Protein AF-A0A5K1BP09-F1 (afdb_monomer_lite)

Organism: NCBI:txid210225

Sequence (43 aa):
EQLGQPNYALPFLSPNATGPVILNGVNYASGGGGILNQTGRLF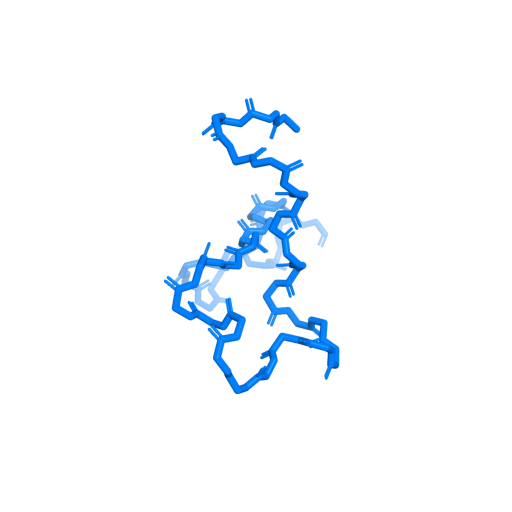

pLDDT: mean 70.89, std 12.86, range [49.59, 88.19]

Foldseek 3Di:
DCPPDPDAAAAPPDPPCDDPSVVVPHDPPPPQDDDDPPRVPPD

Secondary structure (DSSP, 8-state):
--SS-SSPPPBTT-TT--GGGGGG--B---SS--SSTTGGG--

Radius of gyration: 12.35 Å; chains: 1; bounding box: 23×30×24 Å

InterPro domains:
  IPR036514 SGNH hydrolase superfamily [G3DSA:3.40.50.1110] (1-43)

Structure (mmCIF, N/CA/C/O backbone):
data_AF-A0A5K1BP09-F1
#
_entry.id   AF-A0A5K1BP09-F1
#
loop_
_atom_site.group_PDB
_atom_site.id
_atom_site.type_symbol
_atom_site.label_atom_id
_atom_site.label_alt_id
_atom_site.label_comp_id
_atom_site.label_asym_id
_atom_site.label_entity_id
_atom_site.label_seq_id
_atom_site.pdbx_PDB_ins_code
_atom_site.Cartn_x
_atom_site.Cartn_y
_atom_site.Cartn_z
_atom_site.occupancy
_atom_site.B_iso_or_equiv
_atom_site.auth_seq_id
_atom_site.auth_comp_id
_atom_site.auth_asym_id
_atom_site.auth_atom_id
_atom_site.pdbx_PDB_model_num
ATOM 1 N N . GLU A 1 1 ? -10.608 8.832 1.433 1.00 49.59 1 GLU A N 1
ATOM 2 C CA . GLU A 1 1 ? -10.095 9.970 2.223 1.00 49.5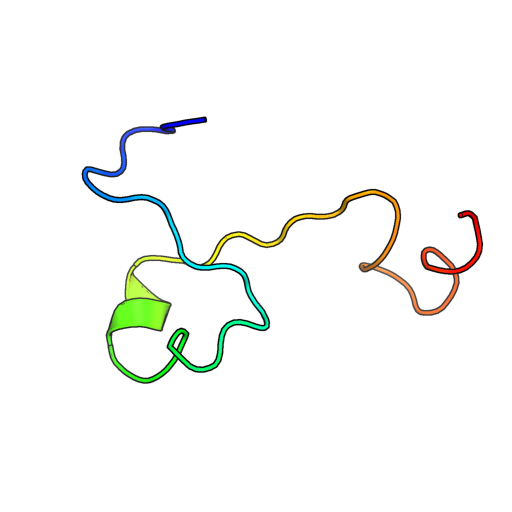9 1 GLU A CA 1
ATOM 3 C C . GLU A 1 1 ? -8.837 10.475 1.537 1.00 49.59 1 GLU A C 1
ATOM 5 O O . GLU A 1 1 ? -7.963 9.672 1.234 1.00 49.59 1 GLU A O 1
ATOM 10 N N . GLN A 1 2 ? -8.788 11.755 1.171 1.00 56.16 2 GLN A N 1
ATOM 11 C CA . GLN A 1 2 ? -7.679 12.317 0.400 1.00 56.16 2 GLN A CA 1
ATOM 12 C C . GLN A 1 2 ? -6.693 12.980 1.368 1.00 56.16 2 GLN A C 1
ATOM 14 O O . GLN A 1 2 ? -6.802 14.163 1.674 1.00 56.16 2 GLN A O 1
ATOM 19 N N . LEU A 1 3 ? -5.751 12.188 1.888 1.00 59.41 3 LEU A N 1
ATOM 20 C CA . LEU A 1 3 ? -4.696 12.623 2.815 1.00 59.41 3 LEU A CA 1
ATOM 21 C C . LEU A 1 3 ? -3.573 13.388 2.084 1.00 59.41 3 LEU A C 1
ATOM 23 O O . LEU A 1 3 ? -2.401 13.043 2.184 1.00 59.41 3 LEU A O 1
ATOM 27 N N . GLY A 1 4 ? -3.926 14.400 1.287 1.00 62.41 4 GLY A N 1
ATOM 28 C CA . GLY A 1 4 ? -2.953 15.246 0.582 1.00 62.41 4 GLY A CA 1
ATOM 29 C C . GLY A 1 4 ? -2.326 14.639 -0.682 1.00 62.41 4 GLY A C 1
ATOM 30 O O . GLY A 1 4 ? -1.460 15.269 -1.282 1.00 62.41 4 GLY A O 1
ATOM 31 N N . GLN A 1 5 ? -2.767 13.460 -1.132 1.00 65.25 5 GLN A N 1
ATOM 32 C CA . GLN A 1 5 ? -2.359 12.906 -2.428 1.00 65.25 5 GLN A CA 1
ATOM 33 C C . GLN A 1 5 ? -3.268 13.432 -3.554 1.00 65.25 5 GLN A C 1
ATOM 35 O O . GLN A 1 5 ? -4.490 13.462 -3.385 1.00 65.25 5 GLN A O 1
ATOM 40 N N . PRO A 1 6 ? -2.713 13.840 -4.712 1.00 68.00 6 PRO A N 1
ATOM 41 C CA . PRO A 1 6 ? -3.508 14.339 -5.837 1.00 68.00 6 PRO A CA 1
ATOM 42 C C . PRO A 1 6 ? -4.407 13.251 -6.441 1.00 68.00 6 PRO A C 1
ATOM 44 O O . PRO A 1 6 ? -5.494 13.551 -6.927 1.00 68.00 6 PRO A O 1
ATOM 47 N N . ASN A 1 7 ? -3.979 11.989 -6.340 1.00 72.88 7 ASN A N 1
ATOM 48 C CA . ASN A 1 7 ? -4.697 10.817 -6.823 1.00 72.88 7 ASN A CA 1
ATOM 49 C C . ASN A 1 7 ? -4.943 9.851 -5.660 1.00 72.88 7 ASN A C 1
ATOM 51 O O . ASN A 1 7 ? -4.144 9.775 -4.725 1.00 72.88 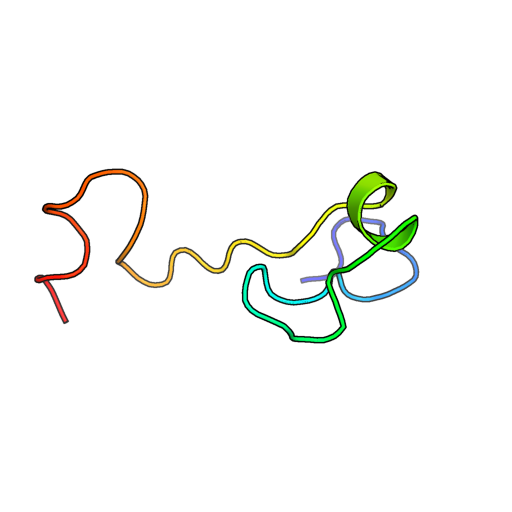7 ASN A O 1
ATOM 55 N N . TYR A 1 8 ? -6.017 9.066 -5.743 1.00 73.88 8 TYR A N 1
ATOM 56 C CA . TYR A 1 8 ? -6.243 7.976 -4.798 1.00 73.88 8 TYR A CA 1
ATOM 57 C C . TYR A 1 8 ? -5.115 6.946 -4.883 1.00 73.88 8 TYR A C 1
ATOM 59 O O . TYR A 1 8 ? -4.787 6.462 -5.968 1.00 73.88 8 TYR A O 1
ATOM 67 N N . ALA A 1 9 ? -4.562 6.575 -3.729 1.00 79.44 9 ALA A N 1
ATOM 68 C CA . ALA A 1 9 ? -3.664 5.436 -3.643 1.00 79.44 9 ALA A CA 1
ATOM 69 C C . ALA A 1 9 ? -4.416 4.156 -4.055 1.00 79.44 9 ALA A C 1
ATOM 71 O O . ALA A 1 9 ? -5.527 3.891 -3.584 1.00 79.44 9 ALA A O 1
ATOM 72 N N . LEU A 1 10 ? -3.815 3.365 -4.948 1.00 85.75 10 LEU A N 1
ATOM 73 C CA . LEU A 1 10 ? -4.396 2.104 -5.416 1.00 85.75 10 LEU A CA 1
ATOM 74 C C . LEU A 1 10 ? -4.492 1.096 -4.263 1.00 85.75 10 LEU A C 1
ATOM 76 O O . LEU A 1 10 ? -3.585 1.070 -3.437 1.00 85.75 10 LEU A O 1
ATOM 80 N N . PRO A 1 11 ? -5.514 0.223 -4.210 1.00 84.38 11 PRO A N 1
ATOM 81 C CA . PRO A 1 11 ? -5.552 -0.868 -3.239 1.00 84.38 11 PRO A CA 1
ATOM 82 C C . PRO A 1 11 ? -4.296 -1.748 -3.310 1.00 84.38 11 PRO A C 1
ATOM 84 O O . PRO A 1 11 ? -3.822 -2.040 -4.407 1.00 84.38 11 PRO A O 1
ATOM 87 N N . PHE A 1 12 ? -3.807 -2.227 -2.163 1.00 84.12 12 PHE A N 1
ATOM 88 C CA . PHE A 1 12 ? -2.609 -3.078 -2.071 1.00 84.12 12 PHE A CA 1
ATOM 89 C C . PHE A 1 12 ? -2.654 -4.321 -2.984 1.00 84.12 12 PHE A C 1
ATOM 91 O O . PHE A 1 12 ? -1.631 -4.707 -3.536 1.00 84.12 12 PHE A O 1
ATOM 98 N N . LEU A 1 13 ? -3.835 -4.922 -3.188 1.00 82.62 13 LEU A N 1
ATOM 99 C CA . LEU A 1 13 ? -4.032 -6.098 -4.057 1.00 82.62 13 LEU A CA 1
ATOM 100 C C . LEU A 1 13 ? -4.477 -5.750 -5.489 1.00 82.62 13 LEU A C 1
ATOM 102 O O . LEU A 1 13 ? -4.906 -6.626 -6.238 1.00 82.62 13 LEU A O 1
ATOM 106 N N . SER A 1 14 ? -4.424 -4.477 -5.882 1.00 84.50 14 SER A N 1
ATOM 107 C CA . SER A 1 14 ? -4.783 -4.070 -7.239 1.00 84.50 14 SER A CA 1
ATOM 108 C C . SER A 1 14 ? -3.765 -4.618 -8.247 1.00 84.50 14 SER A C 1
ATOM 110 O O . SER A 1 14 ? -2.565 -4.437 -8.041 1.00 84.50 14 SER A O 1
ATOM 112 N N . PRO A 1 15 ? -4.193 -5.187 -9.390 1.00 85.62 15 PRO A N 1
ATOM 113 C CA . PRO A 1 15 ? -3.267 -5.596 -10.451 1.00 85.62 15 PRO A CA 1
ATOM 114 C C . PRO A 1 15 ? -2.483 -4.409 -11.039 1.00 85.62 15 PRO A C 1
ATOM 116 O O . PRO A 1 15 ? -1.449 -4.599 -11.671 1.00 85.62 15 PRO A O 1
ATOM 119 N N . ASN A 1 16 ? -2.945 -3.178 -10.796 1.00 87.81 16 ASN A N 1
ATOM 120 C CA . ASN A 1 16 ? -2.276 -1.949 -11.214 1.00 87.81 16 ASN A CA 1
ATOM 121 C C . ASN A 1 16 ? -1.284 -1.410 -10.166 1.00 87.81 16 ASN A C 1
ATOM 123 O O . ASN A 1 16 ? -0.599 -0.431 -10.444 1.00 87.81 16 ASN A O 1
ATOM 127 N N . ALA A 1 17 ? -1.188 -2.012 -8.974 1.00 85.62 17 ALA A N 1
ATOM 128 C CA . ALA A 1 17 ? -0.238 -1.631 -7.925 1.00 85.62 17 ALA A CA 1
ATOM 129 C C . ALA A 1 17 ? 1.169 -2.197 -8.206 1.00 85.62 17 ALA A C 1
ATOM 131 O O . ALA A 1 17 ? 1.726 -2.958 -7.420 1.00 85.62 17 ALA A O 1
ATOM 132 N N . THR A 1 18 ? 1.739 -1.854 -9.363 1.00 88.19 18 THR A N 1
ATOM 133 C CA . THR A 1 18 ? 3.020 -2.394 -9.840 1.00 88.19 18 THR A CA 1
ATOM 134 C C . THR A 1 18 ? 3.948 -1.289 -10.345 1.00 88.19 18 THR A C 1
ATOM 136 O O . THR A 1 18 ? 3.511 -0.208 -10.742 1.00 88.19 18 THR A O 1
ATOM 139 N N . GLY A 1 19 ? 5.259 -1.542 -10.332 1.00 87.81 19 GLY A N 1
ATOM 140 C CA . GLY A 1 19 ? 6.245 -0.590 -10.848 1.00 87.81 19 GLY A CA 1
ATOM 141 C C . GLY A 1 19 ? 6.323 0.720 -10.037 1.00 87.81 19 GLY A C 1
ATOM 142 O O . GLY A 1 19 ? 6.131 0.700 -8.819 1.00 87.81 19 GLY A O 1
ATOM 143 N N . PRO A 1 20 ? 6.614 1.871 -10.678 1.00 86.94 20 PRO A N 1
ATOM 144 C CA . PRO A 1 20 ? 6.876 3.142 -9.989 1.00 86.94 20 PRO A CA 1
ATOM 145 C C . PRO A 1 20 ? 5.723 3.672 -9.127 1.00 86.94 20 PRO A C 1
ATOM 147 O O . PRO A 1 20 ? 5.949 4.485 -8.232 1.00 86.94 20 PRO A O 1
ATOM 150 N N . VAL A 1 21 ? 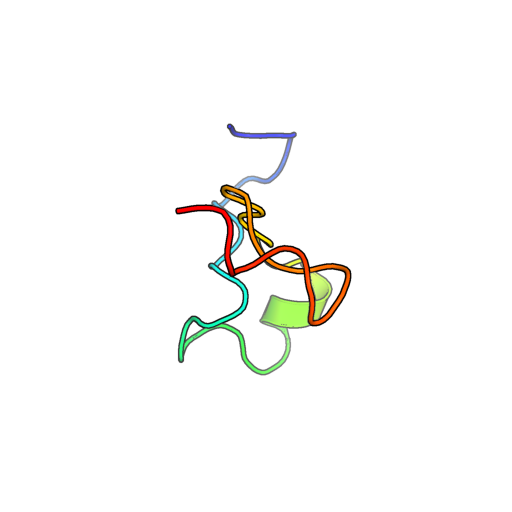4.487 3.214 -9.358 1.00 83.50 21 VAL A N 1
ATOM 151 C CA . VAL A 1 21 ? 3.327 3.632 -8.558 1.00 83.50 21 VAL A CA 1
ATOM 152 C C . VAL A 1 21 ? 3.460 3.212 -7.088 1.00 83.50 21 VAL A C 1
ATOM 154 O O . VAL A 1 21 ? 2.962 3.922 -6.222 1.00 83.50 21 VAL A O 1
ATOM 157 N N . ILE A 1 22 ? 4.207 2.137 -6.788 1.00 82.75 22 ILE A N 1
ATOM 158 C CA . ILE A 1 22 ? 4.460 1.666 -5.413 1.00 82.75 22 ILE A CA 1
ATOM 159 C C . ILE A 1 22 ? 5.205 2.727 -4.590 1.00 82.75 22 ILE A C 1
ATOM 161 O O . ILE A 1 22 ? 4.952 2.870 -3.395 1.00 82.75 22 ILE A O 1
ATOM 165 N N . LEU A 1 23 ? 6.070 3.522 -5.226 1.00 84.75 23 LEU A N 1
ATOM 166 C CA . LEU A 1 23 ? 6.826 4.588 -4.558 1.00 84.75 23 LEU A CA 1
ATOM 167 C C . LEU A 1 23 ? 5.931 5.745 -4.092 1.00 84.75 23 LEU A C 1
ATOM 169 O O . LEU A 1 23 ? 6.331 6.517 -3.227 1.00 84.75 23 LEU A O 1
ATOM 173 N N . ASN A 1 24 ? 4.719 5.850 -4.643 1.00 82.31 24 ASN A N 1
ATOM 174 C CA . ASN A 1 24 ? 3.719 6.845 -4.258 1.00 82.31 24 ASN A CA 1
ATOM 175 C C . ASN A 1 24 ? 2.746 6.321 -3.185 1.00 82.31 24 ASN A C 1
ATOM 177 O O . ASN A 1 24 ? 1.803 7.021 -2.818 1.00 82.31 24 ASN A O 1
ATOM 181 N N . GLY A 1 25 ? 2.973 5.105 -2.679 1.00 79.44 25 GLY A N 1
ATOM 182 C CA . GLY A 1 25 ? 2.133 4.454 -1.681 1.00 79.44 25 GLY A CA 1
ATOM 183 C C . GLY A 1 25 ? 0.914 3.746 -2.278 1.00 79.44 25 GLY A C 1
ATOM 184 O O . GLY A 1 25 ? 0.371 4.122 -3.317 1.00 79.44 25 GLY A O 1
ATOM 185 N N . VAL A 1 26 ? 0.470 2.699 -1.586 1.00 83.19 26 VAL A N 1
ATOM 186 C CA . VAL A 1 26 ? -0.747 1.941 -1.899 1.00 83.19 26 VAL A CA 1
ATOM 187 C C . VAL A 1 26 ? -1.672 1.961 -0.692 1.00 83.19 26 VAL A C 1
ATOM 189 O O . VAL A 1 26 ? -1.224 1.972 0.455 1.00 83.19 26 VAL A O 1
ATOM 192 N N . ASN A 1 27 ? -2.973 1.974 -0.948 1.00 81.00 27 ASN A N 1
ATOM 193 C CA . ASN A 1 27 ? -3.986 1.919 0.084 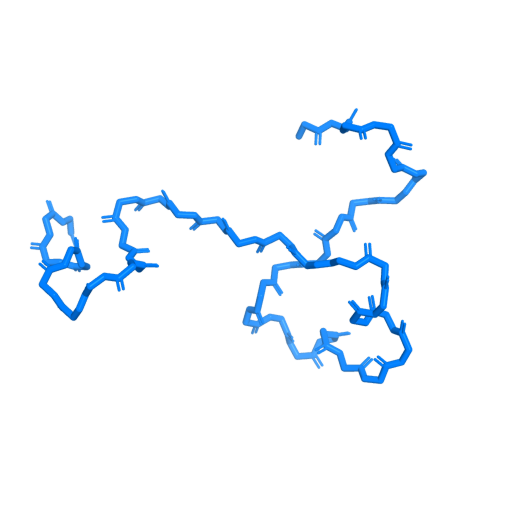1.00 81.00 27 ASN A CA 1
ATOM 194 C C . ASN A 1 27 ? -4.077 0.497 0.648 1.00 81.00 27 ASN A C 1
ATOM 196 O O . ASN A 1 27 ? -4.565 -0.431 -0.007 1.00 81.00 27 ASN A O 1
ATOM 200 N N . TYR A 1 28 ? -3.622 0.339 1.884 1.00 74.12 28 TYR A N 1
ATOM 201 C CA . TYR A 1 28 ? -3.814 -0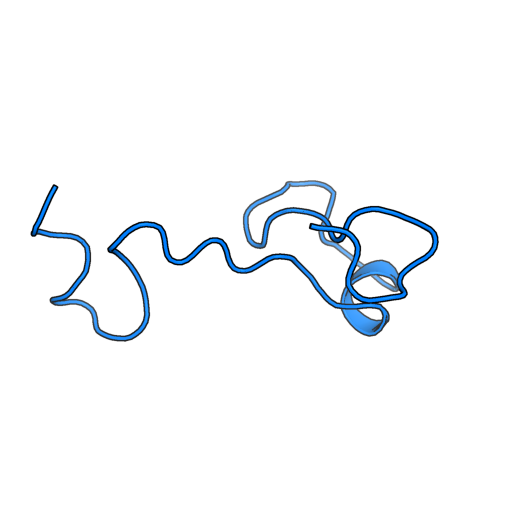.873 2.660 1.00 74.12 28 TYR A CA 1
ATOM 202 C C . TYR A 1 28 ? -5.122 -0.761 3.455 1.00 74.12 28 TYR A C 1
ATOM 204 O O . TYR A 1 28 ? -5.142 -0.305 4.598 1.00 74.12 28 TYR A O 1
ATOM 212 N N . ALA A 1 29 ? -6.237 -1.139 2.825 1.00 64.62 29 ALA A N 1
ATOM 213 C CA . ALA A 1 29 ? -7.563 -1.091 3.437 1.00 64.62 29 ALA A CA 1
ATOM 214 C C . ALA A 1 29 ? -7.726 -2.222 4.471 1.00 64.62 29 ALA A C 1
ATOM 216 O O . ALA A 1 29 ? -8.283 -3.277 4.176 1.00 64.62 29 ALA A O 1
ATOM 217 N N . SER A 1 30 ? -7.229 -1.996 5.690 1.00 58.88 30 SER A N 1
ATOM 218 C CA . SER A 1 30 ? -7.390 -2.879 6.854 1.00 58.88 30 SER A CA 1
ATOM 219 C C . SER A 1 30 ? -8.837 -2.845 7.375 1.00 58.88 30 SER A C 1
ATOM 221 O O . SER A 1 30 ? -9.104 -2.432 8.504 1.00 58.88 30 SER A O 1
ATOM 223 N N . GLY A 1 31 ? -9.797 -3.270 6.552 1.00 57.44 31 GLY A N 1
ATOM 224 C CA . GLY A 1 31 ? -11.188 -3.509 6.942 1.00 57.44 31 GLY A CA 1
ATOM 225 C C . GLY A 1 31 ? -11.308 -4.769 7.801 1.00 57.44 31 GLY A C 1
ATOM 226 O O . GLY A 1 31 ? -11.908 -5.748 7.379 1.00 57.44 31 GLY A O 1
ATOM 227 N N . GLY A 1 32 ? -10.662 -4.778 8.968 1.00 55.97 32 GLY A N 1
ATOM 228 C CA . GLY A 1 32 ? -10.700 -5.872 9.945 1.00 55.97 32 GLY A CA 1
ATOM 229 C C . GLY A 1 32 ? -9.669 -6.992 9.760 1.00 55.97 32 GLY A C 1
ATOM 230 O O . GLY A 1 32 ? -9.367 -7.675 10.731 1.00 55.97 32 GLY A O 1
ATOM 231 N N . GLY A 1 33 ? -9.066 -7.161 8.582 1.00 59.88 33 GLY A N 1
ATOM 232 C CA . GLY A 1 33 ? -8.065 -8.202 8.325 1.00 59.88 33 GLY A CA 1
ATOM 233 C C . GLY A 1 33 ? -6.721 -7.632 7.884 1.00 59.88 33 GLY A C 1
ATOM 234 O O . GLY A 1 33 ? -6.678 -6.822 6.965 1.00 59.88 33 GLY A O 1
ATOM 235 N N . GLY A 1 34 ? -5.621 -8.102 8.478 1.00 58.12 34 GLY A N 1
ATOM 236 C CA . GLY A 1 34 ? -4.319 -8.009 7.804 1.00 58.12 34 GLY A CA 1
ATOM 237 C C . GLY A 1 34 ? -3.203 -7.256 8.522 1.00 58.12 34 GLY A C 1
ATOM 238 O O . GLY A 1 34 ? -2.558 -6.402 7.942 1.00 58.12 34 GLY A O 1
ATOM 239 N N . ILE A 1 35 ? -2.880 -7.627 9.756 1.00 57.16 35 ILE A N 1
ATOM 240 C CA . ILE A 1 35 ? -1.495 -7.439 10.252 1.00 57.16 35 ILE A CA 1
ATOM 241 C C . ILE A 1 35 ? -0.959 -8.770 10.784 1.00 57.16 35 ILE A C 1
ATOM 243 O O . ILE A 1 35 ? 0.214 -9.089 10.617 1.00 57.16 35 ILE A O 1
ATOM 247 N N . LEU A 1 36 ? -1.840 -9.599 11.350 1.00 56.19 36 LEU A N 1
ATOM 248 C CA . LEU A 1 36 ? -1.535 -10.939 11.836 1.00 56.19 36 LEU A CA 1
ATOM 249 C C . LEU A 1 36 ? -2.418 -11.947 11.093 1.00 56.19 36 LEU A C 1
ATOM 251 O O . LEU A 1 36 ? -3.578 -11.652 10.812 1.00 56.19 36 LEU A O 1
ATOM 255 N N . ASN A 1 37 ? -1.914 -13.162 10.840 1.00 57.56 37 ASN A N 1
ATOM 256 C CA . ASN A 1 37 ? -2.671 -14.263 10.205 1.00 57.56 37 ASN A CA 1
ATOM 257 C C . ASN A 1 37 ? -4.037 -14.519 10.894 1.00 57.56 37 ASN A C 1
ATOM 259 O O . ASN A 1 37 ? -4.985 -15.028 10.308 1.00 57.56 37 ASN A O 1
ATOM 263 N N . GLN A 1 38 ? -4.157 -14.121 12.159 1.00 58.09 38 GLN A N 1
ATOM 264 C CA . GLN A 1 38 ? -5.348 -14.305 12.979 1.00 58.09 38 GLN A CA 1
ATOM 265 C C . GLN A 1 38 ? -6.417 -13.212 12.823 1.00 58.09 38 GLN A C 1
ATOM 267 O O . GLN A 1 38 ? -7.552 -13.461 13.220 1.00 58.09 38 GLN A O 1
ATOM 272 N N . THR A 1 39 ? -6.113 -12.028 12.274 1.00 60.31 39 THR A N 1
ATOM 273 C CA . THR A 1 39 ? -7.075 -10.907 12.291 1.00 60.31 39 THR A CA 1
ATOM 274 C C . THR A 1 39 ? -8.107 -10.957 11.164 1.00 60.31 39 THR A C 1
ATOM 276 O O . THR A 1 39 ? -9.213 -10.474 11.350 1.00 60.31 39 THR A O 1
ATOM 279 N N . GLY A 1 40 ? -7.837 -11.643 10.047 1.00 56.56 40 GLY A N 1
ATOM 280 C CA . GLY A 1 40 ? -8.795 -11.796 8.936 1.00 56.56 40 GLY A CA 1
ATOM 281 C C . GLY A 1 40 ? -9.959 -12.771 9.175 1.00 56.56 40 GLY A C 1
ATOM 282 O O . GLY A 1 40 ? -10.650 -13.105 8.225 1.00 56.56 40 GLY A O 1
ATOM 283 N N . ARG A 1 41 ? -10.148 -13.280 10.402 1.00 57.16 41 ARG A N 1
ATOM 284 C CA . ARG A 1 41 ? -11.184 -14.281 10.743 1.00 57.16 41 ARG A CA 1
ATOM 285 C C . ARG A 1 41 ? -12.412 -13.706 11.447 1.00 57.16 41 ARG A C 1
ATOM 287 O O . ARG A 1 41 ? -13.300 -14.468 11.809 1.00 57.16 41 ARG A O 1
ATOM 294 N N . LEU A 1 42 ? -12.424 -12.405 11.728 1.00 57.22 42 LEU A N 1
ATOM 295 C CA . LEU A 1 42 ? -13.476 -11.787 12.540 1.00 57.22 42 LEU A CA 1
ATOM 296 C C . LEU A 1 42 ? -14.696 -11.324 11.729 1.00 57.22 42 LEU A C 1
ATOM 298 O O . LEU A 1 42 ? -15.680 -10.915 12.341 1.00 57.22 42 LEU A O 1
ATOM 302 N N . PHE A 1 43 ? -14.653 -11.424 10.396 1.00 51.50 43 PHE A N 1
ATOM 303 C CA . PHE A 1 43 ? -15.746 -11.066 9.490 1.00 51.50 43 PHE A CA 1
ATOM 304 C C . PHE A 1 43 ? -15.853 -12.075 8.349 1.00 51.50 43 PHE A C 1
ATOM 306 O O . PHE A 1 43 ? -14.787 -12.448 7.808 1.00 51.50 43 PHE A O 1
#